Protein AF-A0AAW3JU69-F1 (afdb_monomer)

Foldseek 3Di:
DDDDDDDPPDDPPPQPPPPPPDDDDDDDDDDDDDDDDDDDDDDDDDDDDDPPPPDPDPVVLLCPQPQHDDPPFQWKWKWKQWPVGIDIDTDDSVCVVVQSVVSSVWDWDWDDDDVCGDLSNDHGWMKIWIWTDDPDTFIWIWTDRPPQWIWIDGPNTIITTPDSDDDDPSVPDD

Sequence (174 aa):
MKIRKSLTKGRVFVLVFFSFFLFQGCGNFGKGNVDSSNNLIQETSKEVLVSSSHVPNSSTKKENSLLYFSNDVSVVKVLHSNGSGQKSWNMDKKDIPQFREWVLSLQFKHQNFEKGESPGDSNGGDAYNFRISNDAQLNFTYIDIGNNNHYIEFEGKWYLITTHERIPDFLYND

Mean predicted aligned error: 15.64 Å

pLDDT: mean 71.68, std 25.64, range [29.94, 96.94]

Solvent-accessible surface area (backbone atoms only — not comparable to full-atom values): 11787 Å² total; per-residue (Å²): 142,82,92,76,82,84,80,81,77,82,74,82,79,81,74,77,75,78,77,75,83,80,82,86,77,90,78,85,83,83,81,86,81,89,82,89,82,90,83,90,80,90,81,91,81,92,79,90,78,78,89,75,77,80,71,82,59,74,66,65,61,44,71,69,36,95,77,56,77,73,92,82,58,76,48,40,37,38,39,37,38,42,86,90,47,75,54,73,50,71,58,58,73,86,49,50,64,59,52,48,54,53,58,59,64,59,38,77,44,80,52,88,63,61,93,77,64,38,82,8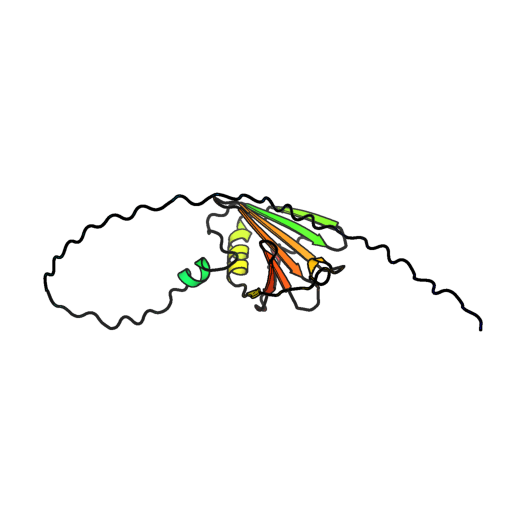3,61,50,91,64,39,45,35,39,37,39,41,35,51,63,101,60,79,48,62,39,31,43,35,38,64,85,75,92,54,36,34,39,42,46,93,93,41,40,23,41,48,75,50,90,71,74,79,62,69,85,73,66,74,129

Organism: NCBI:txid1703332

Nearest PDB structures (foldseek):
  6vjs-assembly2_H  TM=3.401E-01  e=5.697E+00  Escherichia coli

Secondary structure (DSSP, 8-state):
---------------------------PPPPP----------------------PPPHHHHHHT-TT---TT--EEEEEEEETTEEEEEEPPTTTHHHHHHHHHH--EEEE---TT-SGGGSSSSEEEEEEEESSSEEEEEEEE-SSS-EEEEETTEEEEE---PPPPGGG---

Radius of gyration: 24.56 Å; Cα contacts (8 Å, |Δi|>4): 187; chains: 1; bounding box: 96×52×51 Å

Structure (mmCIF, N/CA/C/O backbone):
data_AF-A0AAW3JU69-F1
#
_entry.id   AF-A0AAW3JU69-F1
#
loop_
_atom_site.group_PDB
_atom_site.id
_atom_site.type_symbol
_atom_site.label_atom_id
_atom_site.label_alt_id
_atom_site.label_comp_id
_atom_site.label_asym_id
_atom_site.label_entity_id
_atom_site.label_seq_id
_atom_site.pdbx_PDB_ins_code
_atom_site.Cartn_x
_atom_site.Cartn_y
_atom_site.Cartn_z
_atom_site.occupancy
_atom_site.B_iso_or_equiv
_atom_site.auth_seq_id
_atom_site.auth_comp_id
_atom_site.auth_asym_id
_atom_site.auth_atom_id
_atom_site.pdbx_PDB_model_num
ATOM 1 N N . MET A 1 1 ? 45.813 -1.271 -36.143 1.00 38.59 1 MET A N 1
ATOM 2 C CA . MET A 1 1 ? 45.163 -2.154 -35.149 1.00 38.59 1 MET A CA 1
ATOM 3 C C . MET A 1 1 ? 45.696 -1.809 -33.763 1.00 38.59 1 MET A C 1
ATOM 5 O O . MET A 1 1 ? 46.876 -2.002 -33.507 1.00 38.59 1 MET A O 1
ATOM 9 N N . LYS A 1 2 ? 44.878 -1.179 -32.913 1.00 32.91 2 LYS A N 1
ATOM 10 C CA . LYS A 1 2 ? 45.259 -0.760 -31.554 1.00 32.91 2 LYS A CA 1
ATOM 11 C C . LYS A 1 2 ? 44.008 -0.859 -30.682 1.00 32.91 2 LYS A C 1
ATOM 13 O O . LYS A 1 2 ? 43.159 0.022 -30.711 1.00 32.91 2 LYS A O 1
ATOM 18 N N . ILE A 1 3 ? 43.854 -1.988 -29.995 1.00 42.53 3 ILE A N 1
ATOM 19 C CA . ILE A 1 3 ? 42.716 -2.259 -29.113 1.00 42.53 3 ILE A CA 1
ATOM 20 C C . ILE A 1 3 ? 42.965 -1.488 -27.815 1.00 42.53 3 ILE A C 1
ATOM 22 O O . ILE A 1 3 ? 43.940 -1.759 -27.112 1.00 42.53 3 ILE A O 1
ATOM 26 N N . ARG A 1 4 ? 42.118 -0.503 -27.505 1.00 40.62 4 ARG A N 1
ATOM 27 C CA . ARG A 1 4 ? 42.087 0.143 -26.187 1.00 40.62 4 ARG A CA 1
ATOM 28 C C . ARG A 1 4 ? 40.849 -0.337 -25.442 1.00 40.62 4 ARG A C 1
ATOM 30 O O . ARG A 1 4 ? 39.742 -0.306 -25.966 1.00 40.62 4 ARG A O 1
ATOM 37 N N . LYS A 1 5 ? 41.111 -0.860 -24.247 1.00 40.53 5 LYS A N 1
ATOM 38 C CA . LYS A 1 5 ? 40.185 -1.550 -23.354 1.00 40.53 5 LYS A CA 1
ATOM 39 C C . LYS A 1 5 ? 39.062 -0.608 -22.906 1.00 40.53 5 LYS A C 1
ATOM 41 O O . LYS A 1 5 ? 39.331 0.517 -22.495 1.00 40.53 5 LYS A O 1
ATOM 46 N N . SER A 1 6 ? 37.830 -1.106 -22.991 1.00 37.12 6 SER A N 1
ATOM 47 C CA . SER A 1 6 ? 36.635 -0.520 -22.383 1.00 37.12 6 SER A CA 1
ATOM 48 C C . SER A 1 6 ? 36.814 -0.460 -20.865 1.00 37.12 6 SER A C 1
ATOM 50 O O . SER A 1 6 ? 37.116 -1.475 -20.238 1.00 37.12 6 SER A O 1
ATOM 52 N N . LEU A 1 7 ? 36.669 0.733 -20.289 1.00 37.03 7 LEU A N 1
ATOM 53 C CA . LEU A 1 7 ? 36.625 0.948 -18.848 1.00 37.03 7 LEU A CA 1
ATOM 54 C C . LEU A 1 7 ? 35.149 1.012 -18.440 1.00 37.03 7 LEU A C 1
ATOM 56 O O . LEU A 1 7 ? 34.539 2.081 -18.414 1.00 37.03 7 LEU A O 1
ATOM 60 N N . THR A 1 8 ? 34.557 -0.145 -18.161 1.00 40.19 8 THR A N 1
ATOM 61 C CA . THR A 1 8 ? 33.235 -0.251 -17.543 1.00 40.19 8 THR A CA 1
ATOM 62 C C . THR A 1 8 ? 33.336 0.318 -16.129 1.00 40.19 8 THR A C 1
ATOM 64 O O . THR A 1 8 ? 33.908 -0.300 -15.233 1.00 40.19 8 THR A O 1
ATOM 67 N N . LYS A 1 9 ? 32.827 1.539 -15.926 1.00 41.59 9 LYS A N 1
ATOM 68 C CA . LYS A 1 9 ? 32.652 2.112 -14.588 1.00 41.59 9 LYS A CA 1
ATOM 69 C C . LYS A 1 9 ? 31.672 1.227 -13.822 1.00 41.59 9 LYS A C 1
ATOM 71 O O . LYS A 1 9 ? 30.494 1.167 -14.167 1.00 41.59 9 LYS A O 1
ATOM 76 N N . GLY A 1 10 ? 32.178 0.545 -12.798 1.00 39.50 10 GLY A N 1
ATOM 77 C CA . GLY A 1 10 ? 31.368 -0.177 -11.830 1.00 39.50 10 GLY A CA 1
ATOM 78 C C . GLY A 1 10 ? 30.399 0.784 -11.150 1.00 39.50 10 GLY A C 1
ATOM 79 O O . GLY A 1 10 ? 30.809 1.643 -10.372 1.00 39.50 10 GLY A O 1
ATOM 80 N N . ARG A 1 11 ? 29.110 0.650 -11.466 1.00 41.19 11 ARG A N 1
ATOM 81 C CA . ARG A 1 11 ? 28.034 1.149 -10.615 1.00 41.19 11 ARG A CA 1
ATOM 82 C C . ARG A 1 11 ? 27.894 0.154 -9.472 1.00 41.19 11 ARG A C 1
ATOM 84 O O . ARG A 1 11 ? 27.543 -1.000 -9.696 1.00 41.19 11 ARG A O 1
ATOM 91 N N . VAL A 1 12 ? 28.217 0.599 -8.265 1.00 33.12 12 VAL A N 1
ATOM 92 C CA . VAL A 1 12 ? 27.861 -0.107 -7.035 1.00 33.12 12 VAL A CA 1
ATOM 93 C C . VAL A 1 12 ? 26.333 -0.129 -6.980 1.00 33.12 12 VAL A C 1
ATOM 95 O O . VAL A 1 12 ? 25.703 0.904 -6.768 1.00 33.12 12 VAL A O 1
ATOM 98 N N . PHE A 1 13 ? 25.739 -1.287 -7.264 1.00 35.00 13 PHE A N 1
ATOM 99 C CA . PHE A 1 13 ? 24.325 -1.544 -7.021 1.00 35.00 13 PHE A CA 1
ATOM 100 C C . PHE A 1 13 ? 24.148 -1.692 -5.512 1.00 35.00 13 PHE A C 1
ATOM 102 O O . PHE A 1 13 ? 24.466 -2.734 -4.941 1.00 35.00 13 PHE A O 1
ATOM 109 N N . VAL A 1 14 ? 23.671 -0.640 -4.853 1.00 32.03 14 VAL A N 1
ATOM 110 C CA . VAL A 1 14 ? 23.079 -0.7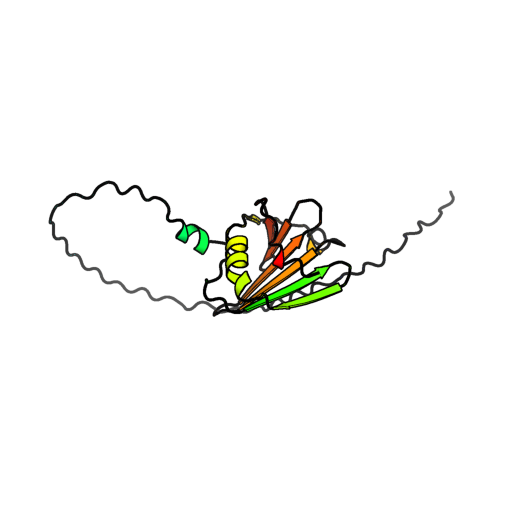86 -3.524 1.00 32.03 14 VAL A CA 1
ATOM 111 C C . VAL A 1 14 ? 21.685 -1.355 -3.758 1.00 32.03 14 VAL A C 1
ATOM 113 O O . VAL A 1 14 ? 20.726 -0.617 -3.938 1.00 32.03 14 VAL A O 1
ATOM 116 N N . LEU A 1 15 ? 21.598 -2.682 -3.854 1.00 34.38 15 LEU A N 1
ATOM 117 C CA . LEU A 1 15 ? 20.327 -3.390 -3.788 1.00 34.38 15 LEU A CA 1
ATOM 118 C C . LEU A 1 15 ? 19.805 -3.206 -2.363 1.00 34.38 15 LEU A C 1
ATOM 120 O O . LEU A 1 15 ? 20.272 -3.869 -1.435 1.00 34.38 15 LEU A O 1
ATOM 124 N N . VAL A 1 16 ? 18.866 -2.283 -2.171 1.00 39.28 16 VAL A N 1
ATOM 125 C CA . VAL A 1 16 ? 18.030 -2.301 -0.972 1.00 39.28 16 VAL A CA 1
ATOM 126 C C . VAL A 1 16 ? 17.109 -3.499 -1.151 1.00 39.28 16 VAL A C 1
ATOM 128 O O . VAL A 1 16 ? 16.056 -3.411 -1.770 1.00 39.28 16 VAL A O 1
ATOM 131 N N . PHE A 1 17 ? 17.564 -4.665 -0.690 1.00 34.22 17 PHE A N 1
ATOM 132 C CA . PHE A 1 17 ? 16.738 -5.860 -0.644 1.00 34.22 17 PHE A CA 1
ATOM 133 C C . PHE A 1 17 ? 15.550 -5.567 0.275 1.00 34.22 17 PHE A C 1
ATOM 135 O O . PHE A 1 17 ? 15.662 -5.637 1.500 1.00 34.22 17 PHE A O 1
ATOM 142 N N . PHE A 1 18 ? 14.400 -5.244 -0.314 1.00 40.94 18 PHE A N 1
ATOM 143 C CA . PHE A 1 18 ? 13.115 -5.430 0.340 1.00 40.94 18 PHE A CA 1
ATOM 144 C C . PHE A 1 18 ? 12.924 -6.938 0.485 1.00 40.94 18 PHE A C 1
ATOM 146 O O . PHE A 1 18 ? 12.369 -7.607 -0.381 1.00 40.94 18 PHE A O 1
ATOM 153 N N . SER A 1 19 ? 13.499 -7.507 1.543 1.00 36.53 19 SER A N 1
ATOM 154 C CA . SER A 1 19 ? 13.353 -8.921 1.864 1.00 36.53 19 SER A CA 1
ATOM 155 C C . SER A 1 19 ? 11.887 -9.198 2.199 1.00 36.53 19 SER A C 1
ATOM 157 O O . SER A 1 19 ? 11.455 -9.065 3.343 1.00 36.53 19 SER A O 1
ATOM 159 N N . PHE A 1 20 ? 11.118 -9.571 1.179 1.00 42.25 20 PHE A N 1
ATOM 160 C CA . PHE A 1 20 ? 9.798 -10.167 1.303 1.00 42.25 20 PHE A CA 1
ATOM 161 C C . PHE A 1 20 ? 9.950 -11.549 1.942 1.00 42.25 20 PHE A C 1
ATOM 163 O O . PHE A 1 20 ? 10.383 -12.508 1.305 1.00 42.25 20 PHE A O 1
ATOM 170 N N . PHE A 1 21 ? 9.611 -11.665 3.224 1.00 38.34 21 PHE A N 1
ATOM 171 C CA . PHE A 1 21 ? 9.426 -12.970 3.851 1.00 38.34 21 PHE A CA 1
ATOM 172 C C . PHE A 1 21 ? 8.135 -13.599 3.307 1.00 38.34 21 PHE A C 1
ATOM 174 O O . PHE A 1 21 ? 7.046 -13.317 3.799 1.00 38.34 21 PHE A O 1
ATOM 181 N N . LEU A 1 22 ? 8.254 -14.454 2.289 1.00 41.50 22 LEU A N 1
ATOM 182 C CA . LEU A 1 22 ? 7.183 -15.351 1.853 1.00 41.50 22 LEU A CA 1
ATOM 183 C C . LEU A 1 22 ? 7.154 -16.576 2.782 1.00 41.50 22 LEU A C 1
ATOM 185 O O . LEU A 1 22 ? 7.977 -17.480 2.650 1.00 41.50 22 LEU A O 1
ATOM 189 N N . PHE A 1 23 ? 6.206 -16.622 3.722 1.00 39.94 23 PHE A N 1
ATOM 190 C CA . PHE A 1 23 ? 5.842 -17.866 4.406 1.00 39.94 23 PHE A CA 1
ATOM 191 C C . PHE A 1 23 ? 4.897 -18.662 3.496 1.00 39.94 23 PHE A C 1
ATOM 193 O O . PHE A 1 23 ? 3.754 -18.268 3.281 1.00 39.94 23 PHE A O 1
ATOM 200 N N . GLN A 1 24 ? 5.368 -19.787 2.952 1.00 39.75 24 GLN A N 1
ATOM 201 C CA . GLN A 1 24 ? 4.505 -20.761 2.284 1.00 39.75 24 GLN A CA 1
ATOM 202 C C . GLN A 1 24 ? 3.841 -21.667 3.323 1.00 39.75 24 GLN A C 1
ATOM 204 O O . GLN A 1 24 ? 4.497 -22.514 3.928 1.00 39.75 24 GLN A O 1
ATOM 209 N N . GLY A 1 25 ? 2.533 -21.499 3.517 1.00 31.73 25 GLY A N 1
ATOM 210 C CA . GLY A 1 25 ? 1.679 -22.447 4.228 1.00 31.73 25 GLY A CA 1
ATOM 211 C C . GLY A 1 25 ? 0.783 -23.195 3.244 1.00 31.73 25 GLY A C 1
ATOM 212 O O . GLY A 1 25 ? -0.295 -22.719 2.909 1.00 31.73 25 GLY A O 1
ATOM 213 N N . CYS A 1 26 ? 1.214 -24.368 2.778 1.00 33.81 26 CYS A N 1
ATOM 214 C CA . CYS A 1 26 ? 0.352 -25.297 2.045 1.00 33.81 26 CYS A CA 1
ATOM 215 C C . CYS A 1 26 ? -0.567 -26.036 3.033 1.00 33.81 26 CYS A C 1
ATOM 217 O O . CYS A 1 26 ? -0.120 -26.945 3.732 1.00 33.81 26 CYS A O 1
ATOM 219 N N . GLY A 1 27 ? -1.848 -25.663 3.081 1.00 32.31 27 GLY A N 1
ATOM 220 C CA . GLY A 1 27 ? -2.913 -26.416 3.750 1.00 32.31 27 GLY A CA 1
ATOM 221 C C . GLY A 1 27 ? -3.705 -27.246 2.738 1.00 32.31 27 GLY A C 1
ATOM 222 O O . GLY A 1 27 ? -4.359 -26.700 1.856 1.00 32.31 27 GLY A O 1
ATOM 223 N N . ASN A 1 28 ? -3.609 -28.570 2.850 1.00 33.88 28 ASN A N 1
ATOM 224 C CA . ASN A 1 28 ? -4.248 -29.557 1.979 1.00 33.88 28 ASN A CA 1
ATOM 225 C C . ASN A 1 28 ? -5.772 -29.620 2.227 1.00 33.88 28 ASN A C 1
ATOM 227 O O . ASN A 1 28 ? -6.210 -29.701 3.375 1.00 33.88 28 ASN A O 1
ATOM 231 N N . PHE A 1 29 ? -6.567 -29.582 1.154 1.00 33.09 29 PHE A N 1
ATOM 232 C CA . PHE A 1 29 ? -8.031 -29.493 1.177 1.00 33.09 29 PHE A CA 1
ATOM 233 C C . PHE A 1 29 ? -8.677 -30.852 1.495 1.00 33.09 29 PHE A C 1
ATOM 235 O O . PHE A 1 29 ? -8.374 -31.871 0.871 1.00 33.09 29 PHE A O 1
ATOM 242 N N . GLY A 1 30 ? -9.586 -30.849 2.471 1.00 32.56 30 GLY A N 1
ATOM 243 C CA . GLY A 1 30 ? -10.376 -32.002 2.891 1.00 32.56 30 GLY A CA 1
ATOM 244 C C . GLY A 1 30 ? -11.394 -32.434 1.835 1.00 32.56 30 GLY A C 1
ATOM 245 O O . GLY A 1 30 ? -12.095 -31.628 1.231 1.00 32.56 30 GLY A O 1
ATOM 246 N N . LYS A 1 31 ? -11.432 -33.747 1.636 1.00 34.91 31 LYS A N 1
ATOM 247 C CA . LYS A 1 31 ? -12.225 -34.531 0.689 1.00 34.91 31 LYS A CA 1
ATOM 248 C C . LYS A 1 31 ? -13.726 -34.422 0.993 1.00 34.91 31 LYS A C 1
ATOM 250 O O . LYS A 1 31 ? -14.130 -34.556 2.145 1.00 34.91 31 LYS A O 1
ATOM 255 N N . GLY A 1 32 ? -14.527 -34.184 -0.045 1.00 29.94 32 GLY A N 1
ATOM 256 C CA . GLY A 1 32 ? -15.978 -34.055 0.054 1.00 29.94 32 GLY A CA 1
ATOM 257 C C . GLY A 1 32 ? -16.702 -35.351 0.415 1.00 29.94 32 GLY A C 1
ATOM 258 O O . GLY A 1 32 ? -16.179 -36.449 0.225 1.00 29.94 32 GLY A O 1
ATOM 259 N N . ASN A 1 33 ? -17.940 -35.190 0.878 1.00 30.66 33 ASN A N 1
ATOM 260 C CA . ASN A 1 33 ? -18.965 -36.216 0.795 1.00 30.66 33 ASN A CA 1
ATOM 261 C C . ASN A 1 33 ? -20.286 -35.561 0.383 1.00 30.66 33 ASN A C 1
ATOM 263 O O . ASN A 1 33 ? -20.765 -34.619 1.012 1.00 30.66 33 ASN A O 1
ATOM 267 N N . VAL A 1 34 ? -20.798 -36.057 -0.736 1.00 40.09 34 VAL A N 1
ATOM 268 C CA . VAL A 1 34 ? -22.151 -35.876 -1.249 1.00 40.09 34 VAL A CA 1
ATOM 269 C C . VAL A 1 34 ? -23.047 -36.773 -0.413 1.00 40.09 34 VAL A C 1
ATOM 271 O O . VAL A 1 34 ? -22.695 -37.933 -0.261 1.00 40.09 34 VAL A O 1
ATOM 274 N N . ASP A 1 35 ? -24.195 -36.277 0.049 1.00 32.88 35 ASP A N 1
ATOM 275 C CA . ASP A 1 35 ? -25.385 -37.119 0.131 1.00 32.88 35 ASP A CA 1
ATOM 276 C C . ASP A 1 35 ? -26.679 -36.315 -0.038 1.00 32.88 35 ASP A C 1
ATOM 278 O O . ASP A 1 35 ? -26.949 -35.304 0.609 1.00 32.88 35 ASP A O 1
ATOM 282 N N . SER A 1 36 ? -27.435 -36.826 -1.002 1.00 35.59 36 SER A N 1
ATOM 283 C CA . SER A 1 36 ? -28.806 -36.567 -1.418 1.00 35.59 36 SER A CA 1
ATOM 284 C C . SER A 1 36 ? -29.815 -36.496 -0.272 1.00 35.59 36 SER A C 1
ATOM 286 O O . SER A 1 36 ? -29.767 -37.319 0.639 1.00 35.59 36 SER A O 1
ATOM 288 N N . SER A 1 37 ? -30.820 -35.623 -0.401 1.00 36.06 37 SER A N 1
ATOM 289 C CA . SER A 1 37 ? -32.225 -35.966 -0.122 1.00 36.06 37 SER A CA 1
ATOM 290 C C . SER A 1 37 ? -33.163 -34.911 -0.708 1.00 36.06 37 SER A C 1
ATOM 292 O O . SER A 1 37 ? -33.231 -33.772 -0.253 1.00 36.06 37 SER A O 1
ATOM 294 N N . ASN A 1 38 ? -33.895 -35.333 -1.735 1.00 36.56 38 ASN A N 1
ATOM 295 C CA . ASN A 1 38 ? -35.036 -34.638 -2.313 1.00 36.56 38 ASN A CA 1
ATOM 296 C C . ASN A 1 38 ? -36.166 -34.535 -1.282 1.00 36.56 38 ASN A C 1
ATOM 298 O O . ASN A 1 38 ? -36.501 -35.544 -0.664 1.00 36.56 38 ASN A O 1
ATOM 302 N N . ASN A 1 39 ? -36.836 -33.386 -1.186 1.00 35.91 39 ASN A N 1
ATOM 303 C CA . ASN A 1 39 ? -38.267 -33.404 -0.908 1.00 35.91 39 ASN A CA 1
ATOM 304 C C . ASN A 1 39 ? -39.001 -32.220 -1.541 1.00 35.91 39 ASN A C 1
ATOM 306 O O . ASN A 1 39 ? -38.662 -31.052 -1.375 1.00 35.91 39 ASN A O 1
ATOM 310 N N . LEU A 1 40 ? -40.006 -32.624 -2.305 1.00 31.48 40 LEU A N 1
ATOM 311 C CA . LEU A 1 40 ? -40.972 -31.879 -3.082 1.00 31.48 40 LEU A CA 1
ATOM 312 C C . LEU A 1 40 ? -42.139 -31.507 -2.166 1.00 31.48 40 LEU A C 1
ATOM 314 O O . LEU A 1 40 ? -42.832 -32.412 -1.717 1.00 31.48 40 LEU A O 1
ATOM 318 N N . ILE A 1 41 ? -42.412 -30.217 -1.964 1.00 38.31 41 ILE A N 1
ATOM 319 C CA . ILE A 1 41 ? -43.770 -29.741 -1.668 1.00 38.31 41 ILE A CA 1
ATOM 320 C C . ILE A 1 41 ? -43.987 -28.444 -2.451 1.00 38.31 41 ILE A C 1
ATOM 322 O O . ILE A 1 41 ? -43.391 -27.410 -2.161 1.00 38.31 41 ILE A O 1
ATOM 326 N N . GLN A 1 42 ? -44.822 -28.544 -3.485 1.00 35.41 42 GLN A N 1
ATOM 327 C CA . GLN A 1 42 ? -45.504 -27.412 -4.097 1.00 35.41 42 GLN A CA 1
ATOM 328 C C . GLN A 1 42 ? -46.753 -27.120 -3.267 1.00 35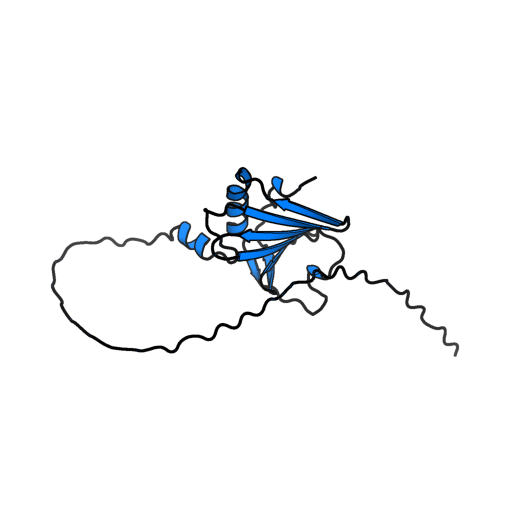.41 42 GLN A C 1
ATOM 330 O O . GLN A 1 42 ? -47.570 -28.018 -3.083 1.00 35.41 42 GLN A O 1
ATOM 335 N N . GLU A 1 43 ? -46.956 -25.869 -2.868 1.00 35.06 43 GLU A N 1
ATOM 336 C CA . GLU A 1 43 ? -48.306 -25.367 -2.642 1.00 35.06 43 GLU A CA 1
ATOM 337 C C . GLU A 1 43 ? -48.406 -23.913 -3.106 1.00 35.06 43 GLU A C 1
ATOM 339 O O . GLU A 1 43 ? -47.566 -23.061 -2.824 1.00 35.06 43 GLU A O 1
ATOM 344 N N . THR A 1 44 ? -49.418 -23.688 -3.934 1.00 35.03 44 THR A N 1
ATOM 345 C CA . THR A 1 44 ? -49.765 -22.437 -4.596 1.00 35.03 44 THR A CA 1
ATOM 346 C C . THR A 1 44 ? -50.453 -21.500 -3.610 1.00 35.03 44 THR A C 1
ATOM 348 O O . THR A 1 44 ? -51.355 -21.923 -2.897 1.00 35.03 44 THR A O 1
ATOM 351 N N . SER A 1 45 ? -50.111 -20.211 -3.640 1.00 36.59 45 SER A N 1
ATOM 352 C CA . SER A 1 45 ? -50.992 -19.096 -3.262 1.00 36.59 45 SER A CA 1
ATOM 353 C C . SER A 1 45 ? -50.427 -17.805 -3.857 1.00 36.59 45 SER A C 1
ATOM 355 O O . SER A 1 45 ? -49.253 -17.492 -3.701 1.00 36.59 45 SER A O 1
ATOM 357 N N . LYS A 1 46 ? -51.257 -17.118 -4.640 1.00 47.09 46 LYS A N 1
ATOM 358 C CA . LYS A 1 46 ? -50.920 -15.977 -5.497 1.00 47.09 46 LYS A CA 1
ATOM 359 C C . LYS A 1 46 ? -50.846 -14.691 -4.669 1.00 47.09 46 LYS A C 1
ATOM 361 O O . LYS A 1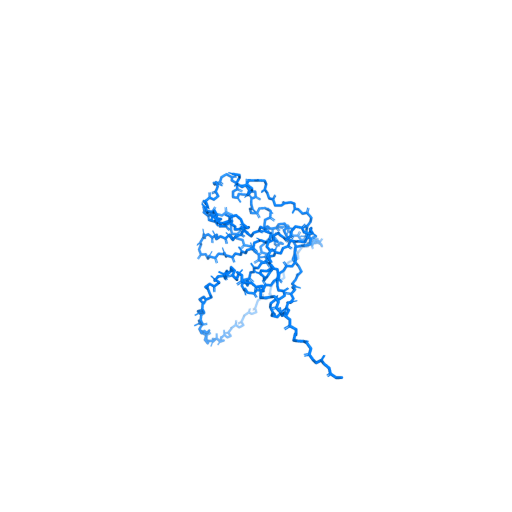 46 ? -51.794 -14.445 -3.943 1.00 47.09 46 LYS A O 1
ATOM 366 N N . GLU A 1 47 ? -49.833 -13.849 -4.882 1.00 30.33 47 GLU A N 1
ATOM 367 C CA . GLU A 1 47 ? -50.009 -12.398 -5.079 1.00 30.33 47 GLU A CA 1
ATOM 368 C C . GLU A 1 47 ? -48.692 -11.686 -5.449 1.00 30.33 47 GLU A C 1
ATOM 370 O O . GLU A 1 47 ? -47.661 -11.850 -4.809 1.00 30.33 47 GLU A O 1
ATOM 375 N N . VAL A 1 48 ? -48.772 -10.932 -6.550 1.00 40.88 48 VAL A N 1
ATOM 376 C CA . VAL A 1 48 ? -48.046 -9.704 -6.919 1.00 40.88 48 VAL A CA 1
ATOM 377 C C . VAL A 1 48 ? -46.693 -9.445 -6.234 1.00 40.88 48 VAL A C 1
ATOM 379 O O . VAL A 1 48 ? -46.637 -8.967 -5.106 1.00 40.88 48 VAL A O 1
ATOM 382 N N . LEU A 1 49 ? -45.595 -9.558 -6.991 1.00 31.28 49 LEU A N 1
ATOM 383 C CA . LEU A 1 49 ? -44.383 -8.804 -6.670 1.00 31.28 49 LEU A CA 1
ATOM 384 C C . LEU A 1 49 ? -43.708 -8.256 -7.928 1.00 31.28 49 LEU A C 1
ATOM 386 O O . LEU A 1 49 ? -43.079 -8.963 -8.712 1.00 31.28 49 LEU A O 1
ATOM 390 N N . VAL A 1 50 ? -43.947 -6.956 -8.098 1.00 32.41 50 VAL A N 1
ATOM 391 C CA . VAL A 1 50 ? -43.087 -5.925 -8.681 1.00 32.41 50 VAL A CA 1
ATOM 392 C C . VAL A 1 50 ? -41.703 -6.424 -9.094 1.00 32.41 50 VAL A C 1
ATOM 394 O O . VAL A 1 50 ? -40.925 -6.907 -8.276 1.00 32.41 50 VAL A O 1
ATOM 397 N N . SER A 1 51 ? -41.389 -6.187 -10.369 1.00 37.94 51 SER A N 1
ATOM 398 C CA . SER A 1 51 ? -40.034 -6.112 -10.911 1.00 37.94 51 SER A CA 1
ATOM 399 C C . SER A 1 51 ? -39.155 -5.239 -10.008 1.00 37.94 51 SER A C 1
ATOM 401 O O . SER A 1 51 ? -39.094 -4.022 -10.177 1.00 37.94 51 SER A O 1
ATOM 403 N N . SER A 1 52 ? -38.483 -5.852 -9.033 1.00 37.03 52 SER A N 1
ATOM 404 C CA . SER A 1 52 ? -37.450 -5.193 -8.246 1.00 37.03 52 SER A CA 1
ATOM 405 C C . SER A 1 52 ? -36.182 -5.185 -9.084 1.00 37.03 52 SER A C 1
ATOM 407 O O . SER A 1 52 ? -35.414 -6.146 -9.130 1.00 37.03 52 SER A O 1
ATOM 409 N N . SER A 1 53 ? -36.011 -4.086 -9.811 1.00 34.56 53 SER A N 1
ATOM 410 C CA . SER A 1 53 ? -34.732 -3.640 -10.338 1.00 34.56 53 SER A CA 1
ATOM 411 C C . SER A 1 53 ? -33.699 -3.676 -9.209 1.00 34.56 53 SER A C 1
ATOM 413 O O . SER A 1 53 ? -33.680 -2.788 -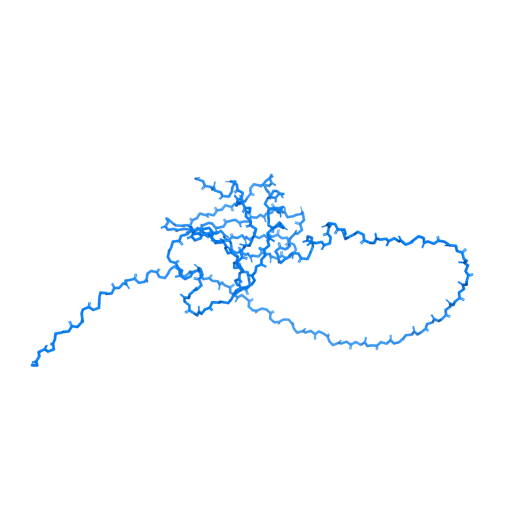8.356 1.00 34.56 53 SER A O 1
ATOM 415 N N . HIS A 1 54 ? -32.866 -4.720 -9.190 1.00 38.84 54 HIS A N 1
ATOM 416 C CA . HIS A 1 54 ? -31.704 -4.809 -8.315 1.00 38.84 54 HIS A CA 1
ATOM 417 C C . HIS A 1 54 ? -30.740 -3.679 -8.683 1.00 38.84 54 HIS A C 1
ATOM 419 O O . HIS A 1 54 ? -29.945 -3.776 -9.617 1.00 38.84 54 HIS A O 1
ATOM 425 N N . VAL A 1 55 ? -30.840 -2.580 -7.943 1.00 43.06 55 VAL A N 1
ATOM 426 C CA . VAL A 1 55 ? -29.764 -1.603 -7.813 1.00 43.06 55 VAL A CA 1
ATOM 427 C C . VAL A 1 55 ? -28.600 -2.344 -7.141 1.00 43.06 55 VAL A C 1
ATOM 429 O O . VAL A 1 55 ? -28.815 -2.923 -6.073 1.00 43.06 55 VAL A O 1
ATOM 432 N N . PRO A 1 56 ? -27.385 -2.381 -7.719 1.00 42.00 56 PRO A N 1
ATOM 433 C CA . PRO A 1 56 ? -26.260 -3.011 -7.050 1.00 42.00 56 PRO A CA 1
ATOM 434 C C . PRO A 1 56 ? -25.963 -2.231 -5.770 1.00 42.00 56 PRO A C 1
ATOM 436 O O . PRO A 1 56 ? -25.669 -1.034 -5.804 1.00 42.00 56 PRO A O 1
ATOM 439 N N . ASN A 1 57 ? -26.083 -2.917 -4.638 1.00 40.75 57 ASN A N 1
ATOM 440 C CA . ASN A 1 57 ? -25.832 -2.364 -3.320 1.00 40.75 57 ASN A CA 1
ATOM 441 C C . ASN A 1 57 ? -24.347 -1.965 -3.208 1.00 40.75 57 ASN A C 1
ATOM 443 O O . ASN A 1 57 ? -23.450 -2.761 -3.485 1.00 40.75 57 ASN A O 1
ATOM 447 N N . SER A 1 58 ? -24.083 -0.718 -2.815 1.00 53.59 58 SER A N 1
ATOM 448 C CA . SER A 1 58 ? -22.738 -0.132 -2.671 1.00 53.59 58 SER A CA 1
ATOM 449 C C . SER A 1 58 ? -21.814 -0.950 -1.747 1.00 53.59 58 SER A C 1
ATOM 451 O O . SER A 1 58 ? -20.599 -0.997 -1.954 1.00 53.59 58 SER A O 1
ATOM 453 N N . SER A 1 59 ? -22.386 -1.661 -0.769 1.00 56.78 59 SER A N 1
ATOM 454 C CA . SER A 1 59 ? -21.651 -2.510 0.177 1.00 56.78 59 SER A CA 1
ATOM 455 C C . SER A 1 59 ? -20.963 -3.706 -0.488 1.00 56.78 59 SER A C 1
ATOM 457 O O . SER A 1 59 ? -19.798 -3.974 -0.202 1.00 56.78 59 SER A O 1
ATOM 459 N N . THR A 1 60 ? -21.624 -4.363 -1.445 1.00 59.47 60 THR A N 1
ATOM 460 C CA . THR A 1 60 ? -21.111 -5.574 -2.109 1.00 59.47 60 THR A CA 1
ATOM 461 C C . THR A 1 60 ? -19.868 -5.283 -2.954 1.00 59.47 60 THR A C 1
ATOM 463 O O . THR A 1 60 ? -19.012 -6.143 -3.140 1.00 59.47 60 THR A O 1
ATOM 466 N N . LYS A 1 61 ? -19.723 -4.050 -3.457 1.00 61.31 61 LYS A N 1
ATOM 467 C CA . LYS A 1 61 ? -18.540 -3.641 -4.229 1.00 61.31 61 LYS A CA 1
ATOM 468 C C . LYS A 1 61 ? -17.293 -3.512 -3.348 1.00 61.31 61 LYS A C 1
ATOM 470 O O . LYS A 1 61 ? -16.203 -3.843 -3.803 1.00 61.31 61 LYS A O 1
ATOM 475 N N . LYS A 1 62 ? -17.448 -3.046 -2.104 1.00 68.50 62 LYS A N 1
ATOM 476 C CA . LYS A 1 62 ? -16.328 -2.854 -1.168 1.00 68.50 62 LYS A CA 1
ATOM 477 C C . LYS A 1 62 ? -15.794 -4.180 -0.632 1.00 68.50 62 LYS A C 1
ATOM 479 O O . LYS A 1 62 ? -14.584 -4.330 -0.525 1.00 68.50 62 LYS A O 1
ATOM 484 N N . GLU A 1 63 ? -16.679 -5.132 -0.345 1.00 73.50 63 GLU A N 1
ATOM 485 C CA . GLU A 1 63 ? -16.317 -6.468 0.163 1.00 73.50 63 GLU A CA 1
ATOM 486 C C . GLU A 1 63 ? -15.534 -7.312 -0.852 1.00 73.50 63 GLU A C 1
ATOM 488 O O . GLU A 1 63 ? -14.747 -8.166 -0.464 1.00 73.50 63 GLU A O 1
ATOM 493 N N . ASN A 1 64 ? -15.670 -7.011 -2.146 1.00 79.88 64 ASN A N 1
ATOM 494 C CA . ASN A 1 64 ? -14.921 -7.663 -3.222 1.00 79.88 64 ASN A CA 1
ATOM 495 C C . ASN A 1 64 ? -13.603 -6.947 -3.581 1.00 79.88 64 ASN A C 1
ATOM 497 O O . ASN A 1 64 ? -12.982 -7.281 -4.592 1.00 79.88 64 ASN A O 1
ATOM 501 N N . SER A 1 65 ? -13.188 -5.932 -2.813 1.00 86.00 65 SER A N 1
ATOM 502 C CA . SER A 1 65 ? -11.916 -5.249 -3.060 1.00 86.00 65 SER A CA 1
ATOM 503 C C . SER A 1 65 ? -10.735 -6.184 -2.796 1.00 86.00 65 SER A C 1
ATOM 505 O O . SER A 1 65 ? -10.720 -6.911 -1.806 1.00 86.00 65 SER A O 1
ATOM 507 N N . LEU A 1 66 ? -9.712 -6.113 -3.655 1.00 90.88 66 LEU A N 1
ATOM 508 C CA . LEU A 1 66 ? -8.459 -6.870 -3.524 1.00 90.88 66 LEU A CA 1
ATOM 509 C C . LEU A 1 66 ? -7.829 -6.709 -2.132 1.00 90.88 66 LEU A C 1
ATOM 511 O O . LEU A 1 66 ? -7.304 -7.661 -1.569 1.00 90.88 66 LEU A O 1
ATOM 515 N N . LEU A 1 67 ? -7.885 -5.490 -1.598 1.00 93.50 67 LEU A N 1
ATOM 516 C CA . LEU A 1 67 ? -7.299 -5.115 -0.315 1.00 93.50 67 LEU A CA 1
ATOM 517 C C . LEU A 1 67 ? -8.384 -4.918 0.745 1.00 93.50 67 LEU A C 1
ATOM 519 O O . LEU A 1 67 ? -8.286 -4.021 1.582 1.00 93.50 67 LEU A O 1
ATOM 523 N N . TYR A 1 68 ? -9.462 -5.700 0.680 1.00 91.44 68 TYR A N 1
ATOM 524 C CA . TYR A 1 68 ? -10.524 -5.610 1.668 1.00 91.44 68 TYR A CA 1
ATOM 525 C C . TYR A 1 68 ? -10.008 -5.944 3.069 1.00 91.44 68 TYR A C 1
ATOM 527 O O . TYR A 1 68 ? -9.352 -6.959 3.295 1.00 91.44 68 TYR A O 1
ATOM 535 N N . PHE A 1 69 ? -10.384 -5.105 4.030 1.00 90.81 69 PHE A N 1
ATOM 536 C CA . PHE A 1 69 ? -10.291 -5.416 5.446 1.00 90.81 69 PHE A CA 1
ATOM 537 C C . PHE A 1 69 ? -11.517 -4.885 6.192 1.00 90.81 69 PHE A C 1
ATOM 539 O O . PHE A 1 69 ? -12.191 -3.931 5.770 1.00 90.81 69 PHE A O 1
ATOM 546 N N . SER A 1 70 ? -11.824 -5.545 7.304 1.00 88.56 70 SER A N 1
ATOM 547 C CA . SER A 1 70 ? -12.994 -5.252 8.127 1.00 88.56 70 SER A CA 1
ATOM 548 C C . SER A 1 70 ? -12.901 -3.867 8.789 1.00 88.56 70 SER A C 1
ATOM 550 O O . SER A 1 70 ? -11.836 -3.255 8.878 1.00 88.56 70 SER A O 1
ATOM 552 N N . ASN A 1 71 ? -14.040 -3.320 9.203 1.00 88.62 71 ASN A N 1
ATOM 553 C CA . ASN A 1 71 ? -14.139 -2.011 9.855 1.00 88.62 71 ASN A CA 1
ATOM 554 C C . ASN A 1 71 ? -13.761 -2.031 11.349 1.00 88.62 71 ASN A C 1
ATOM 556 O O . ASN A 1 71 ? -13.686 -0.970 11.960 1.00 88.62 71 ASN A O 1
ATOM 560 N N . ASP A 1 72 ? -13.525 -3.206 11.928 1.00 87.25 72 ASP A N 1
ATOM 561 C CA . ASP A 1 72 ? -13.129 -3.421 13.326 1.00 87.25 72 ASP A CA 1
ATOM 562 C C . ASP A 1 72 ? -11.602 -3.437 13.545 1.00 87.25 72 ASP A C 1
ATOM 564 O O . ASP A 1 72 ? -11.123 -3.686 14.654 1.00 87.25 72 ASP A O 1
ATOM 568 N N . VAL A 1 73 ? -10.820 -3.130 12.504 1.00 88.31 73 VAL A N 1
ATOM 569 C CA . VAL A 1 73 ? -9.362 -3.009 12.594 1.00 88.31 73 VAL A CA 1
ATOM 570 C C . VAL A 1 73 ? -8.971 -1.970 13.642 1.00 88.31 73 VAL A C 1
ATOM 572 O O . VAL A 1 73 ? -9.332 -0.797 13.566 1.00 88.31 73 VAL A O 1
ATOM 575 N N . SER A 1 74 ? -8.160 -2.406 14.604 1.00 86.06 74 SER A N 1
ATOM 576 C CA . SER A 1 74 ? -7.698 -1.565 15.712 1.00 86.06 74 SER A CA 1
ATOM 577 C C . SER A 1 74 ? -6.235 -1.137 15.596 1.00 86.06 74 SER A C 1
ATOM 579 O O . SER A 1 74 ? -5.820 -0.211 16.300 1.00 86.06 74 SER A O 1
ATOM 581 N N . VAL A 1 75 ? -5.456 -1.797 14.729 1.00 91.88 75 VAL A N 1
ATOM 582 C CA . VAL A 1 75 ? -4.021 -1.554 14.547 1.00 91.88 75 VAL A CA 1
ATOM 583 C C . VAL A 1 75 ? -3.645 -1.659 13.070 1.00 91.88 75 VAL A C 1
ATOM 585 O O . VAL A 1 75 ? -3.808 -2.707 12.444 1.00 91.88 75 VAL A O 1
ATOM 588 N N . VAL A 1 76 ? -3.061 -0.580 12.549 1.00 95.69 76 VAL A N 1
ATOM 589 C CA . VAL A 1 76 ? -2.365 -0.549 11.258 1.00 95.69 76 VAL A CA 1
ATOM 590 C C . VAL A 1 76 ? -0.929 -0.115 11.523 1.00 95.69 76 VAL A C 1
ATOM 592 O O . VAL A 1 76 ? -0.689 1.000 11.989 1.00 95.69 76 VAL A O 1
ATOM 595 N N . LYS A 1 77 ? 0.033 -1.002 11.259 1.00 95.94 77 LYS A N 1
ATOM 596 C CA . LYS A 1 77 ? 1.461 -0.666 11.303 1.00 95.94 77 LYS A CA 1
ATOM 597 C C . LYS A 1 77 ? 1.890 -0.180 9.932 1.00 95.94 77 LYS A C 1
ATOM 599 O O . LYS A 1 77 ? 1.612 -0.846 8.935 1.00 95.94 77 LYS A O 1
ATOM 604 N N . VAL A 1 78 ? 2.594 0.940 9.905 1.00 96.50 78 VAL A N 1
ATOM 605 C CA . VAL A 1 78 ? 3.159 1.520 8.691 1.00 96.50 78 VAL A CA 1
ATOM 606 C C . VAL A 1 78 ? 4.673 1.446 8.790 1.00 96.50 78 VAL A C 1
ATOM 608 O O . VAL A 1 78 ? 5.251 1.838 9.805 1.00 96.50 78 VAL A O 1
ATOM 611 N N . LEU A 1 79 ? 5.309 0.930 7.746 1.00 95.81 79 LEU A N 1
ATOM 612 C CA . LEU A 1 79 ? 6.741 1.055 7.511 1.00 95.81 79 LEU A CA 1
ATOM 613 C C . LEU A 1 79 ? 6.922 1.860 6.227 1.00 95.81 79 LEU A C 1
ATOM 615 O O . LEU A 1 79 ? 6.641 1.366 5.138 1.00 95.81 79 LEU A O 1
ATOM 619 N N . HIS A 1 80 ? 7.375 3.097 6.372 1.00 94.69 80 HIS A N 1
ATOM 620 C CA . HIS A 1 80 ? 7.760 3.954 5.262 1.00 94.69 80 HIS A CA 1
ATOM 621 C C . HIS A 1 80 ? 9.250 3.811 4.997 1.00 94.69 80 HIS A C 1
ATOM 623 O O . HIS A 1 80 ? 10.053 3.707 5.926 1.00 94.69 80 HIS A O 1
ATOM 629 N N . SER A 1 81 ? 9.607 3.790 3.724 1.00 92.00 81 SER A N 1
ATOM 630 C CA . SER A 1 81 ? 10.974 3.646 3.259 1.00 92.00 81 SER A CA 1
ATOM 631 C C . SER A 1 81 ? 11.189 4.470 2.003 1.00 92.00 81 SER A C 1
ATOM 633 O O . SER A 1 81 ? 10.363 4.440 1.092 1.00 92.00 81 SER A O 1
ATOM 635 N N . ASN A 1 82 ? 12.303 5.187 1.960 1.00 90.81 82 ASN A N 1
ATOM 636 C CA . ASN A 1 82 ? 12.735 5.967 0.809 1.00 90.81 82 ASN A CA 1
ATOM 637 C C . ASN A 1 82 ? 14.267 6.108 0.822 1.00 90.81 82 ASN A C 1
ATOM 639 O O . ASN A 1 82 ? 14.969 5.433 1.580 1.00 90.81 82 ASN A O 1
ATOM 643 N N . GLY A 1 83 ? 14.805 6.996 -0.017 1.00 86.56 83 GLY A N 1
ATOM 644 C CA . GLY A 1 83 ? 16.250 7.216 -0.123 1.00 86.56 83 GLY A CA 1
ATOM 645 C C . GLY A 1 83 ? 16.941 7.703 1.160 1.00 86.56 83 GLY A C 1
ATOM 646 O O . GLY A 1 83 ? 18.164 7.606 1.239 1.00 86.56 83 GLY A O 1
ATOM 647 N N . SER A 1 84 ? 16.205 8.215 2.156 1.00 86.50 84 SER A N 1
ATOM 648 C CA . SER A 1 84 ? 16.775 8.692 3.425 1.00 86.50 84 SER A CA 1
ATOM 649 C C . SER A 1 84 ? 16.767 7.642 4.541 1.00 86.50 84 SER A C 1
ATOM 651 O O . SER A 1 84 ? 17.468 7.818 5.538 1.00 86.50 84 SER A O 1
ATOM 653 N N . GLY A 1 85 ? 16.041 6.531 4.378 1.00 89.88 85 GLY A N 1
ATOM 654 C CA . GLY A 1 85 ? 15.996 5.442 5.351 1.00 89.88 85 GLY A CA 1
ATOM 655 C C . GLY A 1 85 ? 14.604 4.846 5.520 1.00 89.88 85 GLY A C 1
ATOM 656 O O . GLY A 1 85 ? 13.801 4.834 4.590 1.00 89.88 85 GLY A O 1
ATOM 657 N N . GLN A 1 86 ? 14.341 4.308 6.715 1.00 93.50 86 GLN A N 1
ATOM 658 C CA . GLN A 1 86 ? 13.062 3.697 7.075 1.00 93.50 86 GLN A CA 1
ATOM 659 C C . GLN A 1 86 ? 12.512 4.303 8.372 1.00 93.50 86 GLN A C 1
ATOM 661 O O . GLN A 1 86 ? 13.253 4.466 9.343 1.00 93.50 86 GLN A O 1
ATOM 666 N N . LYS A 1 87 ? 11.206 4.584 8.409 1.00 94.50 87 LYS A N 1
ATOM 667 C CA . LYS A 1 87 ? 10.461 5.062 9.586 1.00 94.50 87 LYS A CA 1
ATOM 668 C C . LYS A 1 87 ? 9.250 4.156 9.790 1.00 94.50 87 LYS A C 1
ATOM 670 O O . LYS A 1 87 ? 8.537 3.848 8.840 1.00 94.50 87 LYS A O 1
ATOM 675 N N . SER A 1 88 ? 9.007 3.723 11.026 1.00 95.31 88 SER A N 1
ATOM 676 C CA . SER A 1 88 ? 7.857 2.875 11.358 1.00 95.31 88 SER A CA 1
ATOM 677 C C . SER A 1 88 ? 7.003 3.484 12.457 1.00 95.31 88 SER A C 1
ATOM 679 O O . SER A 1 88 ? 7.545 3.944 13.462 1.00 95.31 88 SER A O 1
ATOM 681 N N . TRP A 1 89 ? 5.683 3.429 12.309 1.00 95.12 89 TRP A N 1
ATOM 682 C CA . TRP A 1 89 ? 4.733 3.899 13.317 1.00 95.12 89 TRP A CA 1
ATOM 683 C C . TRP A 1 89 ? 3.451 3.066 13.308 1.00 95.12 89 TRP A C 1
ATOM 685 O O . TRP A 1 89 ? 3.164 2.325 12.366 1.00 95.12 89 TRP A O 1
ATOM 695 N N . ASN A 1 90 ? 2.674 3.187 14.383 1.00 94.62 90 ASN A N 1
ATOM 696 C CA . ASN A 1 90 ? 1.279 2.761 14.377 1.00 94.62 90 ASN A CA 1
ATOM 697 C C . ASN A 1 90 ? 0.434 3.940 13.898 1.00 94.62 90 ASN A C 1
ATOM 699 O O . ASN A 1 90 ? 0.614 5.050 14.394 1.00 94.62 90 ASN A O 1
ATOM 703 N N . MET A 1 91 ? -0.480 3.696 12.966 1.00 95.00 91 MET A N 1
ATOM 704 C CA . MET A 1 91 ? -1.470 4.688 12.561 1.00 95.00 91 MET A CA 1
ATOM 705 C C . MET A 1 91 ? -2.365 5.056 13.746 1.00 95.00 91 MET A C 1
ATOM 707 O O . MET A 1 91 ? -2.799 4.171 14.495 1.00 95.00 91 MET A O 1
ATOM 711 N N . ASP A 1 92 ? -2.667 6.345 13.904 1.00 94.69 92 ASP A N 1
ATOM 712 C CA . ASP A 1 92 ? -3.604 6.786 14.929 1.00 94.69 92 ASP A CA 1
ATOM 713 C C . ASP A 1 92 ? -4.982 6.167 14.677 1.00 94.69 92 ASP A C 1
ATOM 715 O O . ASP A 1 92 ? -5.493 6.153 13.556 1.00 94.69 92 ASP A O 1
ATOM 719 N N . LYS A 1 93 ? -5.643 5.704 15.744 1.00 93.19 93 LYS A N 1
ATOM 720 C CA . LYS A 1 93 ? -6.959 5.048 15.636 1.00 93.19 93 LYS A CA 1
ATOM 721 C C . LYS A 1 93 ? -8.021 5.913 14.949 1.00 93.19 93 LYS A C 1
ATOM 723 O O . LYS A 1 93 ? -8.914 5.372 14.308 1.00 93.19 93 LYS A O 1
ATOM 728 N N . LYS A 1 94 ? -7.922 7.240 15.083 1.00 94.19 94 LYS A N 1
ATOM 729 C CA . LYS A 1 94 ? -8.825 8.208 14.437 1.00 94.19 94 LYS A CA 1
ATOM 730 C C . LYS A 1 94 ? -8.668 8.248 12.906 1.00 94.19 94 LYS A C 1
ATOM 732 O O . LYS A 1 94 ? -9.633 8.592 12.234 1.00 94.19 94 LYS A O 1
ATOM 737 N N . ASP A 1 95 ? -7.501 7.871 12.376 1.00 95.25 95 ASP A N 1
ATOM 738 C CA . ASP A 1 95 ? -7.174 7.955 10.945 1.00 95.25 95 ASP A CA 1
ATOM 739 C C . ASP A 1 95 ? -7.490 6.642 10.205 1.00 95.25 95 ASP A C 1
ATOM 741 O O . ASP A 1 95 ? -7.711 6.643 8.993 1.00 95.25 95 ASP A O 1
ATOM 745 N N . ILE A 1 96 ? -7.597 5.519 10.932 1.00 94.50 96 ILE A N 1
ATOM 746 C CA . ILE A 1 96 ? -7.911 4.191 10.373 1.00 94.50 96 ILE A CA 1
ATOM 747 C C . ILE A 1 96 ? -9.188 4.189 9.506 1.00 94.50 96 ILE A C 1
ATOM 749 O O . ILE A 1 96 ? -9.149 3.599 8.423 1.00 94.50 96 ILE A O 1
ATOM 753 N N . PRO A 1 97 ? -10.310 4.839 9.889 1.00 93.94 97 PRO A N 1
ATOM 754 C CA . PRO A 1 97 ? -11.498 4.882 9.037 1.00 93.94 97 PRO A CA 1
ATOM 755 C C . PRO A 1 97 ? -11.250 5.579 7.694 1.00 93.94 97 PRO A C 1
ATOM 757 O O . PRO A 1 97 ? -11.679 5.076 6.657 1.00 93.94 97 PRO A O 1
ATOM 760 N N . GLN A 1 98 ? -10.524 6.701 7.692 1.00 94.56 98 GLN A N 1
ATOM 761 C CA . GLN A 1 98 ? -10.192 7.423 6.462 1.00 94.56 98 GLN A CA 1
ATOM 762 C C . GLN A 1 98 ? -9.216 6.619 5.596 1.00 94.56 98 GLN A C 1
ATOM 764 O O . GLN A 1 98 ? -9.405 6.525 4.385 1.00 94.56 98 GLN A O 1
ATOM 769 N N . PHE A 1 99 ? -8.212 5.989 6.213 1.00 95.56 99 PHE A N 1
ATOM 770 C CA . PHE A 1 99 ? -7.297 5.078 5.529 1.00 95.56 99 PHE A CA 1
ATOM 771 C C . PHE A 1 99 ? -8.046 3.929 4.854 1.00 95.56 99 PHE A C 1
ATOM 773 O O . PHE A 1 99 ? -7.797 3.628 3.690 1.00 95.56 99 PHE A O 1
ATOM 780 N N . ARG A 1 100 ? -9.004 3.315 5.553 1.00 94.06 100 ARG A N 1
ATOM 781 C CA . ARG A 1 100 ? -9.830 2.239 5.004 1.00 94.06 100 ARG A CA 1
ATOM 782 C C . ARG A 1 100 ? -10.633 2.689 3.796 1.00 94.06 100 ARG A C 1
ATOM 784 O O . ARG A 1 100 ? -10.654 1.988 2.790 1.00 94.06 100 ARG A O 1
ATOM 791 N N . GLU A 1 101 ? -11.301 3.831 3.893 1.00 93.25 101 GLU A N 1
ATOM 792 C CA . GLU A 1 101 ? -12.083 4.359 2.777 1.00 93.25 101 GLU A CA 1
ATOM 793 C C . GLU A 1 101 ? -11.205 4.642 1.555 1.00 93.25 101 GLU A C 1
ATOM 795 O O . GLU A 1 101 ? -11.596 4.277 0.449 1.00 93.25 101 GLU A O 1
ATOM 800 N N . TRP A 1 102 ? -9.996 5.171 1.764 1.00 94.94 102 TRP A N 1
ATOM 801 C CA . TRP A 1 102 ? -9.006 5.338 0.701 1.00 94.94 102 TRP A CA 1
ATOM 802 C C . TRP A 1 102 ? -8.560 3.999 0.097 1.00 94.94 102 TRP A C 1
ATOM 804 O O . TRP A 1 102 ? -8.618 3.830 -1.112 1.00 94.94 102 TRP A O 1
ATOM 814 N N . VAL A 1 103 ? -8.183 2.993 0.894 1.00 94.62 103 VAL A N 1
ATOM 815 C CA . VAL A 1 103 ? -7.774 1.682 0.343 1.00 94.62 103 VAL A CA 1
ATOM 816 C C . VAL A 1 103 ? -8.895 1.050 -0.490 1.00 94.62 103 VAL A C 1
ATOM 818 O O . VAL A 1 103 ? -8.640 0.457 -1.538 1.00 94.62 103 VAL A O 1
ATOM 821 N N . LEU A 1 104 ? -10.147 1.185 -0.047 1.00 93.00 104 LEU A N 1
ATOM 822 C CA . LEU A 1 104 ? -11.308 0.608 -0.726 1.00 93.00 104 LEU A CA 1
ATOM 823 C C . LEU A 1 104 ? -11.783 1.409 -1.948 1.00 93.00 104 LEU A C 1
ATOM 825 O O . LEU A 1 104 ? -12.579 0.877 -2.727 1.00 93.00 104 LEU A O 1
ATOM 829 N N . SER A 1 105 ? -11.332 2.652 -2.130 1.00 92.31 105 SER A N 1
ATOM 830 C CA . SER A 1 105 ? -11.609 3.456 -3.330 1.00 92.31 105 SER A CA 1
ATOM 831 C C . SER A 1 105 ? -10.627 3.166 -4.474 1.00 92.31 105 SER A C 1
ATOM 833 O O . SER A 1 105 ? -10.921 3.468 -5.639 1.00 92.31 105 SER A O 1
ATOM 835 N N . LEU A 1 106 ? -9.472 2.563 -4.166 1.00 92.94 106 LEU A N 1
ATOM 836 C CA . LEU A 1 106 ? -8.436 2.263 -5.148 1.00 92.94 106 LEU A CA 1
ATOM 837 C C . LEU A 1 106 ? -8.933 1.283 -6.217 1.00 92.94 106 LEU A C 1
ATOM 839 O O . LEU A 1 106 ? -9.569 0.264 -5.947 1.00 92.94 106 LEU A O 1
ATOM 843 N N . GLN A 1 107 ? -8.596 1.602 -7.461 1.00 93.06 107 GLN A N 1
ATOM 844 C CA . GLN A 1 107 ? -8.807 0.753 -8.621 1.00 93.06 107 GLN A CA 1
ATOM 845 C C . GLN A 1 107 ? -7.461 0.248 -9.115 1.00 93.06 107 GLN A C 1
ATOM 847 O O . GLN A 1 107 ? -6.487 1.000 -9.187 1.00 93.06 107 GLN A O 1
ATOM 852 N N . PHE A 1 108 ? -7.432 -1.033 -9.467 1.00 93.50 108 PHE A N 1
ATOM 853 C CA . PHE A 1 108 ? -6.206 -1.758 -9.753 1.00 93.50 108 PHE A CA 1
ATOM 854 C C . PHE A 1 108 ? -6.220 -2.311 -11.171 1.00 93.50 108 PHE A C 1
ATOM 856 O O . PHE A 1 108 ? -7.189 -2.941 -11.602 1.00 93.50 108 PHE A O 1
ATOM 863 N N . LYS A 1 109 ? -5.096 -2.161 -11.866 1.00 95.25 109 LYS A N 1
ATOM 864 C CA . LYS A 1 109 ? -4.792 -2.895 -13.091 1.00 95.25 109 LYS A CA 1
ATOM 865 C C . LYS A 1 109 ? -3.579 -3.781 -12.843 1.00 95.25 109 LYS A C 1
ATOM 867 O O . LYS A 1 109 ? -2.478 -3.277 -12.651 1.00 95.25 109 LYS A O 1
ATOM 872 N N . HIS A 1 110 ? -3.782 -5.097 -12.855 1.00 96.38 110 HIS A N 1
ATOM 873 C CA . HIS A 1 110 ? -2.688 -6.058 -12.713 1.00 96.38 110 HIS A CA 1
ATOM 874 C C . HIS A 1 110 ? -1.633 -5.856 -13.808 1.00 96.38 110 HIS A C 1
ATOM 876 O O . HIS A 1 110 ? -1.975 -5.664 -14.980 1.00 96.38 110 HIS A O 1
ATOM 882 N N . GLN A 1 111 ? -0.360 -5.938 -13.430 1.00 95.25 111 GLN A N 1
ATOM 883 C CA . GLN A 1 111 ? 0.768 -5.749 -14.328 1.00 95.25 111 GLN A CA 1
ATOM 884 C C . GLN A 1 111 ? 1.857 -6.784 -14.059 1.00 95.25 111 GLN A C 1
ATOM 886 O O . GLN A 1 111 ? 2.164 -7.113 -12.919 1.00 95.25 111 GLN A O 1
ATOM 891 N N . ASN A 1 112 ? 2.442 -7.293 -15.140 1.00 94.81 112 ASN A N 1
ATOM 892 C CA . ASN A 1 112 ? 3.615 -8.151 -15.075 1.00 94.81 112 ASN A CA 1
ATOM 893 C C . ASN A 1 112 ? 4.845 -7.326 -15.428 1.00 94.81 112 ASN A C 1
ATOM 895 O O . ASN A 1 112 ? 4.790 -6.494 -16.336 1.00 94.81 112 ASN A O 1
ATOM 899 N N . PHE A 1 113 ? 5.943 -7.613 -14.745 1.00 93.19 113 PHE A N 1
ATOM 900 C CA . PHE A 1 113 ? 7.247 -7.027 -15.008 1.00 93.19 113 PHE A CA 1
ATOM 901 C C . PHE A 1 113 ? 8.243 -8.140 -15.303 1.00 93.19 113 PHE A C 1
ATOM 903 O O . PHE A 1 113 ? 8.136 -9.247 -14.768 1.00 93.19 113 PHE A O 1
ATOM 910 N N . GLU A 1 114 ? 9.208 -7.847 -16.167 1.00 94.38 114 GLU A N 1
ATOM 911 C CA . GLU A 1 114 ? 10.381 -8.699 -16.303 1.00 94.38 114 GLU A CA 1
ATOM 912 C C . GLU A 1 114 ? 11.228 -8.625 -15.026 1.00 94.38 114 GLU A C 1
ATOM 914 O O . GLU A 1 114 ? 11.105 -7.710 -14.206 1.00 94.38 114 GLU A O 1
ATOM 919 N N . LYS A 1 115 ? 12.089 -9.623 -14.823 1.00 90.56 115 LYS A N 1
ATOM 920 C CA . LYS A 1 115 ? 12.946 -9.676 -13.637 1.00 90.56 115 LYS A CA 1
ATOM 921 C C . LYS A 1 115 ? 13.886 -8.466 -13.610 1.00 90.56 115 LYS A C 1
ATOM 923 O O . LYS A 1 115 ? 14.712 -8.333 -14.507 1.00 90.56 115 LYS A O 1
ATOM 928 N N . GLY A 1 116 ? 13.831 -7.684 -12.532 1.00 91.06 116 GLY A N 1
ATOM 929 C CA . GLY A 1 116 ? 14.663 -6.491 -12.352 1.00 91.06 116 GLY A CA 1
ATOM 930 C C . GLY A 1 116 ? 14.051 -5.208 -12.918 1.00 91.06 116 GLY A C 1
ATOM 931 O O . GLY A 1 116 ? 14.691 -4.166 -12.845 1.00 91.06 116 GLY A O 1
ATOM 932 N N . GLU A 1 117 ? 12.836 -5.278 -13.468 1.00 90.94 117 GLU A N 1
ATOM 933 C CA . GLU A 1 117 ? 12.138 -4.145 -14.088 1.00 90.94 117 GLU A CA 1
ATOM 934 C C . GLU A 1 117 ? 10.886 -3.728 -13.297 1.00 90.94 117 GLU A C 1
ATOM 936 O O . GLU A 1 117 ? 10.078 -2.931 -13.777 1.00 90.94 117 GLU A O 1
ATOM 941 N N . SER A 1 118 ? 10.670 -4.282 -12.097 1.00 91.69 118 SER A N 1
ATOM 942 C CA . SER A 1 118 ? 9.526 -3.898 -11.272 1.00 91.69 118 SER A CA 1
ATOM 943 C C . SER A 1 118 ? 9.748 -2.526 -10.620 1.00 91.69 118 SER A C 1
ATOM 945 O O . SER A 1 118 ? 10.893 -2.102 -10.436 1.00 91.69 118 SER A O 1
ATOM 947 N N . PRO A 1 119 ? 8.680 -1.824 -10.197 1.00 90.00 119 PRO A N 1
ATOM 948 C CA . PRO A 1 119 ? 8.828 -0.575 -9.452 1.00 90.00 119 PRO A CA 1
ATOM 949 C C . PRO A 1 119 ? 9.715 -0.712 -8.203 1.00 90.00 119 PRO A C 1
ATOM 951 O O . PRO A 1 119 ? 10.415 0.231 -7.852 1.00 90.00 119 PRO A O 1
ATOM 954 N N . GLY A 1 120 ? 9.740 -1.891 -7.570 1.00 87.06 120 GLY A N 1
ATOM 955 C CA . GLY A 1 120 ? 10.598 -2.177 -6.415 1.00 87.06 120 GLY A CA 1
ATOM 956 C C . GLY A 1 120 ? 12.087 -2.359 -6.739 1.00 87.06 120 GLY A C 1
ATOM 957 O O . GLY A 1 120 ? 12.906 -2.304 -5.827 1.00 87.06 120 GLY A O 1
ATOM 958 N N . ASP A 1 121 ? 12.450 -2.554 -8.010 1.00 86.94 121 ASP A N 1
ATOM 959 C CA . ASP A 1 121 ? 13.845 -2.667 -8.468 1.00 86.94 121 ASP A CA 1
ATOM 960 C C . ASP A 1 121 ? 14.466 -1.297 -8.812 1.00 86.94 121 ASP A C 1
ATOM 962 O O . ASP A 1 121 ? 15.670 -1.185 -9.063 1.00 86.94 121 ASP A O 1
ATOM 966 N N . SER A 1 122 ? 13.651 -0.238 -8.837 1.00 81.06 122 SER A N 1
ATOM 967 C CA . SER A 1 122 ? 14.088 1.121 -9.152 1.00 81.06 122 SER A CA 1
ATOM 968 C C . SER A 1 122 ? 14.670 1.830 -7.927 1.00 81.06 122 SER A C 1
ATOM 970 O O . SER A 1 122 ? 14.186 1.690 -6.808 1.00 81.06 122 SER A O 1
ATOM 972 N N . ASN A 1 123 ? 15.703 2.650 -8.141 1.00 75.44 123 ASN A N 1
ATOM 973 C CA . ASN A 1 123 ? 16.223 3.525 -7.091 1.00 75.44 123 ASN A CA 1
ATOM 974 C C . ASN A 1 123 ? 15.370 4.791 -6.971 1.00 75.44 123 ASN A C 1
ATOM 976 O O . ASN A 1 123 ? 15.191 5.512 -7.954 1.00 75.44 123 ASN A O 1
ATOM 980 N N . GLY A 1 124 ? 14.972 5.113 -5.742 1.00 76.56 124 GLY A N 1
ATOM 981 C CA . GLY A 1 124 ? 14.167 6.291 -5.426 1.00 76.56 124 GLY A CA 1
ATOM 982 C C . GLY A 1 124 ? 12.687 5.959 -5.238 1.00 76.56 124 GLY A C 1
ATOM 983 O O . GLY A 1 124 ? 12.284 4.806 -5.337 1.00 76.56 124 GLY A O 1
ATOM 984 N N . GLY A 1 125 ? 11.900 6.991 -4.942 1.00 86.00 125 GLY A N 1
ATOM 985 C CA . GLY A 1 125 ? 10.487 6.852 -4.598 1.00 86.00 125 GLY A CA 1
ATOM 986 C C . GLY A 1 125 ? 10.233 6.594 -3.113 1.00 86.00 125 GLY A C 1
ATOM 987 O O . GLY A 1 125 ? 11.160 6.437 -2.312 1.00 86.00 125 GLY A O 1
ATOM 988 N N . ASP A 1 126 ? 8.952 6.568 -2.771 1.00 91.25 126 ASP A N 1
ATOM 989 C CA . ASP A 1 126 ? 8.437 6.331 -1.430 1.00 91.25 126 ASP A CA 1
ATOM 990 C C . ASP A 1 126 ? 7.637 5.030 -1.417 1.00 91.25 126 ASP A C 1
ATOM 992 O O . ASP A 1 126 ? 6.695 4.845 -2.188 1.00 91.25 126 ASP A O 1
ATOM 996 N N . ALA A 1 127 ? 8.003 4.120 -0.518 1.00 93.25 127 ALA A N 1
ATOM 997 C CA . ALA A 1 127 ? 7.292 2.870 -0.305 1.00 93.25 127 ALA A CA 1
ATOM 998 C C . ALA A 1 127 ? 6.708 2.827 1.108 1.00 93.25 127 ALA A C 1
ATOM 1000 O O . ALA A 1 127 ? 7.421 3.031 2.092 1.00 93.25 127 ALA A O 1
ATOM 1001 N N . TYR A 1 128 ? 5.415 2.526 1.201 1.00 95.31 128 TYR A N 1
ATOM 1002 C CA . TYR A 1 128 ? 4.656 2.384 2.438 1.00 95.31 128 TYR A CA 1
ATOM 1003 C C . TYR A 1 128 ? 4.152 0.947 2.546 1.00 95.31 128 TYR A C 1
ATOM 1005 O O . TYR A 1 128 ? 3.214 0.550 1.855 1.00 95.31 128 TYR A O 1
ATOM 1013 N N . ASN A 1 129 ? 4.778 0.152 3.410 1.00 95.88 129 ASN A N 1
ATOM 1014 C CA . ASN A 1 129 ? 4.318 -1.190 3.744 1.00 95.88 129 ASN A CA 1
ATOM 1015 C C . ASN A 1 129 ? 3.302 -1.110 4.887 1.00 95.88 129 ASN A C 1
ATOM 1017 O O . ASN A 1 129 ? 3.628 -0.686 5.999 1.00 95.88 129 ASN A O 1
ATOM 1021 N N . PHE A 1 130 ? 2.076 -1.538 4.605 1.00 96.81 130 PHE A N 1
ATOM 1022 C CA . PHE A 1 130 ? 0.987 -1.592 5.567 1.00 96.81 130 PHE A CA 1
ATOM 1023 C C . PHE A 1 130 ? 0.838 -3.010 6.090 1.00 96.81 130 PHE A C 1
ATOM 1025 O O . PHE A 1 130 ? 0.756 -3.959 5.312 1.00 96.81 130 PHE A O 1
ATOM 1032 N N . ARG A 1 131 ? 0.772 -3.149 7.414 1.00 96.06 131 ARG A N 1
ATOM 1033 C CA . ARG A 1 131 ? 0.430 -4.407 8.083 1.00 96.06 131 ARG A CA 1
ATOM 1034 C C . ARG A 1 131 ? -0.799 -4.179 8.934 1.00 96.06 131 ARG A C 1
ATOM 1036 O O . ARG A 1 131 ? -0.749 -3.460 9.935 1.00 96.06 131 ARG A O 1
ATOM 1043 N N . ILE A 1 132 ? -1.893 -4.784 8.509 1.00 94.56 132 ILE A N 1
ATOM 1044 C CA . ILE A 1 132 ? -3.206 -4.653 9.118 1.00 94.56 132 ILE A CA 1
ATOM 1045 C C . ILE A 1 132 ? -3.483 -5.946 9.872 1.00 94.56 132 ILE A C 1
ATOM 1047 O O . ILE A 1 132 ? -3.390 -7.038 9.310 1.00 94.56 132 ILE A O 1
ATOM 1051 N N . SER A 1 133 ? -3.771 -5.825 11.165 1.00 86.06 133 SER A N 1
ATOM 1052 C CA . SER A 1 133 ? -4.030 -6.974 12.031 1.00 86.06 133 SER A CA 1
ATOM 1053 C C . SER A 1 133 ? -5.491 -6.981 12.481 1.00 86.06 133 SER A C 1
ATOM 1055 O O . SER A 1 133 ? -5.894 -6.124 13.269 1.00 86.06 133 SER A O 1
ATOM 1057 N N . ASN A 1 134 ? -6.258 -7.961 11.996 1.00 78.31 134 ASN A N 1
ATOM 1058 C CA . ASN A 1 134 ? -7.491 -8.459 12.616 1.00 78.31 134 ASN A CA 1
ATOM 1059 C C . ASN A 1 134 ? -7.400 -10.000 12.750 1.00 78.31 134 ASN A C 1
ATOM 1061 O O . ASN A 1 134 ? -6.304 -10.513 12.979 1.00 78.31 134 ASN A O 1
ATOM 1065 N N . ASP A 1 135 ? -8.510 -10.727 12.589 1.00 70.56 135 ASP A N 1
ATOM 1066 C CA . ASP A 1 135 ? -8.566 -12.194 12.483 1.00 70.56 135 ASP A CA 1
ATOM 1067 C C . ASP A 1 135 ? -7.692 -12.781 11.352 1.00 70.56 135 ASP A C 1
ATOM 1069 O O . ASP A 1 135 ? -7.204 -13.906 11.464 1.00 70.56 135 ASP A O 1
ATOM 1073 N N . ALA A 1 136 ? -7.459 -12.022 10.276 1.00 76.94 136 ALA A N 1
ATOM 1074 C CA . ALA A 1 136 ? -6.570 -12.353 9.170 1.00 76.94 136 ALA A CA 1
ATOM 1075 C C . ALA A 1 136 ? -5.570 -11.212 8.919 1.00 76.94 136 ALA A C 1
ATOM 1077 O O . ALA A 1 136 ? -5.906 -10.029 8.896 1.00 76.94 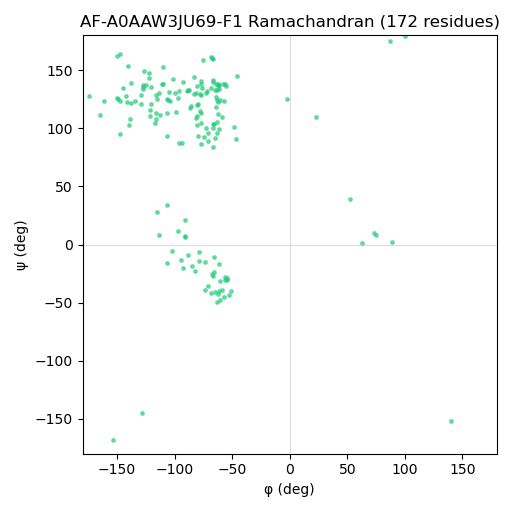136 ALA A O 1
ATOM 1078 N N . GLN A 1 137 ? -4.301 -11.554 8.713 1.00 86.31 137 GLN A N 1
ATOM 1079 C CA . GLN A 1 137 ? -3.290 -10.536 8.455 1.00 86.31 137 GLN A CA 1
ATOM 1080 C C . GLN A 1 137 ? -3.332 -10.098 6.987 1.00 86.31 137 GLN A C 1
ATOM 1082 O O . GLN A 1 137 ? -3.075 -10.906 6.097 1.00 86.31 137 GLN A O 1
ATOM 1087 N N . LEU A 1 138 ? -3.578 -8.809 6.741 1.00 93.06 138 LEU A N 1
ATOM 1088 C CA . LEU A 1 138 ? -3.447 -8.198 5.417 1.00 93.06 138 LEU A CA 1
ATOM 1089 C C . LEU A 1 138 ? -2.160 -7.370 5.368 1.00 93.06 138 LEU A C 1
ATOM 1091 O O . LEU A 1 138 ? -1.958 -6.471 6.189 1.00 93.06 138 LEU A O 1
ATOM 1095 N N . ASN A 1 139 ? -1.289 -7.671 4.404 1.00 95.75 139 ASN A N 1
ATOM 1096 C CA . ASN A 1 139 ? -0.044 -6.941 4.182 1.00 95.75 139 ASN A CA 1
ATOM 1097 C C . ASN A 1 139 ? 0.073 -6.547 2.711 1.00 95.75 139 ASN A C 1
ATOM 1099 O O . ASN A 1 139 ? -0.016 -7.419 1.853 1.00 95.75 139 ASN A O 1
ATOM 1103 N N . PHE A 1 140 ? 0.326 -5.275 2.424 1.00 96.94 140 PHE A N 1
ATOM 1104 C CA . PHE A 1 140 ? 0.575 -4.787 1.065 1.00 96.94 140 PHE A CA 1
ATOM 1105 C C . PHE A 1 140 ? 1.512 -3.579 1.094 1.00 96.94 140 PHE A C 1
ATOM 1107 O O . PHE A 1 140 ? 1.679 -2.937 2.137 1.00 96.94 140 PHE A O 1
ATOM 1114 N N . THR A 1 141 ? 2.121 -3.259 -0.044 1.00 96.12 141 THR A N 1
ATOM 1115 C CA . THR A 1 141 ? 3.040 -2.123 -0.171 1.00 96.12 141 THR A CA 1
ATOM 1116 C C . THR A 1 141 ? 2.529 -1.149 -1.222 1.00 96.12 141 THR A C 1
ATOM 1118 O O . THR A 1 141 ? 2.370 -1.527 -2.377 1.00 96.12 141 THR A O 1
ATOM 1121 N N . TYR A 1 142 ? 2.289 0.102 -0.832 1.00 95.06 142 TYR A N 1
ATOM 1122 C CA . TYR A 1 142 ? 2.058 1.208 -1.762 1.00 95.06 142 TYR A CA 1
ATOM 1123 C C . TYR A 1 142 ? 3.393 1.826 -2.161 1.00 95.06 142 TYR A C 1
ATOM 1125 O O . TYR A 1 142 ? 4.223 2.087 -1.293 1.00 95.06 142 TYR A O 1
ATOM 1133 N N . ILE A 1 143 ? 3.599 2.062 -3.453 1.00 93.12 143 ILE A N 1
ATOM 1134 C CA . ILE A 1 143 ? 4.859 2.562 -4.005 1.00 93.12 143 ILE A CA 1
ATOM 1135 C C . ILE A 1 143 ? 4.569 3.765 -4.902 1.00 93.12 143 ILE A C 1
ATOM 1137 O O . ILE A 1 143 ? 3.846 3.652 -5.895 1.00 93.12 143 ILE A O 1
ATOM 1141 N N . ASP A 1 144 ? 5.166 4.902 -4.561 1.00 90.12 144 ASP A N 1
ATOM 1142 C CA . ASP A 1 144 ? 5.191 6.124 -5.357 1.00 90.12 144 ASP A CA 1
ATOM 1143 C C . ASP A 1 144 ? 6.583 6.314 -5.962 1.00 90.12 144 ASP A C 1
ATOM 1145 O O . ASP A 1 144 ? 7.556 6.546 -5.250 1.00 90.12 144 ASP A O 1
ATOM 1149 N N . ILE A 1 145 ? 6.680 6.215 -7.287 1.00 85.88 145 ILE A N 1
ATOM 1150 C CA . ILE A 1 145 ? 7.943 6.388 -8.019 1.00 85.88 145 ILE A CA 1
ATOM 1151 C C . ILE A 1 145 ? 8.113 7.806 -8.597 1.00 85.88 145 ILE A C 1
ATOM 1153 O O . ILE A 1 145 ? 8.991 8.033 -9.429 1.00 85.88 145 ILE A O 1
ATOM 1157 N N . GLY A 1 146 ? 7.274 8.771 -8.199 1.00 79.19 146 GLY A N 1
ATOM 1158 C CA . GLY A 1 146 ? 7.429 10.192 -8.530 1.00 79.19 146 GLY A CA 1
ATOM 1159 C C . GLY A 1 146 ? 7.104 10.582 -9.979 1.00 79.19 146 GLY A C 1
ATOM 1160 O O . GLY A 1 146 ? 7.388 11.706 -10.386 1.00 79.19 146 GLY A O 1
ATOM 1161 N N . ASN A 1 147 ? 6.517 9.683 -10.777 1.00 76.25 147 ASN A N 1
ATOM 1162 C CA . ASN A 1 147 ? 6.149 9.929 -12.181 1.00 76.25 147 ASN A CA 1
ATOM 1163 C C . ASN A 1 147 ? 4.628 9.886 -12.430 1.00 76.25 147 ASN A C 1
ATOM 1165 O O . ASN A 1 147 ? 4.192 9.554 -13.532 1.00 76.25 147 ASN A O 1
ATOM 1169 N N . ASN A 1 148 ? 3.836 10.209 -11.401 1.00 79.75 148 ASN A N 1
ATOM 1170 C CA . ASN A 1 148 ? 2.371 10.095 -11.350 1.00 79.75 148 ASN A CA 1
ATOM 1171 C C . ASN A 1 148 ? 1.819 8.664 -11.472 1.00 79.75 148 ASN A C 1
ATOM 1173 O O . ASN A 1 148 ? 0.602 8.490 -11.460 1.00 79.75 148 ASN A O 1
ATOM 1177 N N . ASN A 1 149 ? 2.674 7.642 -11.587 1.00 87.12 149 ASN A N 1
ATOM 1178 C CA . ASN A 1 149 ? 2.244 6.257 -11.455 1.00 87.12 149 ASN A CA 1
ATOM 1179 C C . ASN A 1 149 ? 2.491 5.780 -10.029 1.00 87.12 149 ASN A C 1
ATOM 1181 O O . ASN A 1 149 ? 3.592 5.916 -9.489 1.00 87.12 149 ASN A O 1
ATOM 1185 N N . HIS A 1 150 ? 1.467 5.152 -9.470 1.00 92.25 150 HIS A N 1
ATOM 1186 C CA . HIS A 1 150 ? 1.508 4.552 -8.150 1.00 92.25 150 HIS A CA 1
ATOM 1187 C C . HIS A 1 150 ? 1.167 3.073 -8.267 1.00 92.25 150 HIS A C 1
ATOM 1189 O O . HIS A 1 150 ? 0.327 2.681 -9.083 1.00 92.25 150 HIS A O 1
ATOM 1195 N N . TYR A 1 151 ? 1.820 2.250 -7.459 1.00 94.38 151 TYR A N 1
ATOM 1196 C CA . TYR A 1 151 ? 1.678 0.802 -7.525 1.00 94.38 151 TYR A CA 1
ATOM 1197 C C . TYR A 1 151 ? 1.325 0.221 -6.167 1.00 94.38 151 TYR A C 1
ATOM 1199 O O . TYR A 1 151 ? 1.749 0.729 -5.131 1.00 94.38 151 TYR A O 1
ATOM 1207 N N . ILE A 1 152 ? 0.586 -0.883 -6.194 1.00 96.25 152 ILE A N 1
ATOM 1208 C CA . ILE A 1 152 ? 0.492 -1.819 -5.082 1.00 96.25 152 ILE A CA 1
ATOM 1209 C C . ILE A 1 152 ? 1.310 -3.060 -5.426 1.00 96.25 152 ILE A C 1
ATOM 1211 O O . ILE A 1 152 ? 1.127 -3.656 -6.490 1.00 96.25 152 ILE A O 1
ATOM 1215 N N . GLU A 1 153 ? 2.157 -3.474 -4.494 1.00 96.31 153 GLU A N 1
ATOM 1216 C CA . GLU A 1 153 ? 2.625 -4.852 -4.398 1.00 96.31 153 GLU A CA 1
ATOM 1217 C C . GLU A 1 153 ? 1.771 -5.578 -3.349 1.00 96.31 153 GLU A C 1
ATOM 1219 O O . GLU A 1 153 ? 1.579 -5.091 -2.229 1.00 96.31 153 GLU A O 1
ATOM 1224 N N . PHE A 1 154 ? 1.193 -6.709 -3.751 1.00 96.19 154 PHE A N 1
ATOM 1225 C CA . PHE A 1 154 ? 0.374 -7.557 -2.892 1.00 96.19 154 PHE A CA 1
ATOM 1226 C C . PHE A 1 154 ? 0.539 -9.023 -3.298 1.00 96.19 154 PHE A C 1
ATOM 1228 O O . PHE A 1 154 ? 0.307 -9.381 -4.455 1.00 96.19 154 PHE A O 1
ATOM 1235 N N . GLU A 1 155 ? 0.939 -9.867 -2.342 1.00 93.50 155 GLU A N 1
ATOM 1236 C CA . GLU A 1 155 ? 1.186 -11.306 -2.535 1.00 93.50 155 GLU A CA 1
ATOM 1237 C C . GLU A 1 155 ? 2.136 -11.630 -3.707 1.00 93.50 155 GLU A C 1
ATOM 1239 O O . GLU A 1 155 ? 1.925 -12.581 -4.465 1.00 93.50 155 GLU A O 1
ATOM 1244 N N . GLY A 1 156 ? 3.190 -10.830 -3.894 1.00 92.44 156 GLY A N 1
ATOM 1245 C CA . GLY A 1 156 ? 4.166 -11.000 -4.971 1.00 92.44 156 GLY A CA 1
ATOM 1246 C C . GLY A 1 156 ? 3.665 -10.569 -6.351 1.00 92.44 156 GLY A C 1
ATOM 1247 O O . GLY A 1 156 ? 4.343 -10.819 -7.349 1.00 92.44 156 GLY A O 1
ATOM 1248 N N . LYS A 1 157 ? 2.486 -9.944 -6.435 1.00 95.88 157 LYS A N 1
ATOM 1249 C CA . LYS A 1 157 ? 1.902 -9.416 -7.673 1.00 95.88 157 LYS A CA 1
ATOM 1250 C C . LYS A 1 157 ? 1.897 -7.899 -7.663 1.00 95.88 157 LYS A C 1
ATOM 1252 O O . LYS A 1 157 ? 1.787 -7.268 -6.614 1.00 95.88 157 LYS A O 1
ATOM 1257 N N . TRP A 1 158 ? 1.943 -7.333 -8.862 1.00 96.56 158 TRP A N 1
ATOM 1258 C CA . TRP A 1 158 ? 1.989 -5.896 -9.068 1.00 96.56 158 TRP A CA 1
ATOM 1259 C C . TRP A 1 158 ? 0.696 -5.377 -9.677 1.00 96.56 158 TRP A C 1
ATOM 1261 O O . TRP A 1 158 ? 0.136 -5.960 -10.610 1.00 96.56 158 TRP A O 1
ATOM 1271 N N . TYR A 1 159 ? 0.248 -4.237 -9.168 1.00 96.12 159 TYR A N 1
ATOM 1272 C CA . TYR A 1 159 ? -0.961 -3.573 -9.620 1.00 96.12 159 TYR A CA 1
ATOM 1273 C C . TYR A 1 159 ? -0.690 -2.085 -9.793 1.00 96.12 159 TYR A C 1
ATOM 1275 O O . TYR A 1 159 ? -0.288 -1.413 -8.848 1.00 96.12 159 TYR A O 1
ATOM 1283 N N . LEU A 1 160 ? -0.942 -1.560 -10.988 1.00 94.75 160 LEU A N 1
ATOM 1284 C CA . LEU A 1 160 ? -0.994 -0.124 -11.227 1.00 94.75 160 LEU A CA 1
ATOM 1285 C C . LEU A 1 160 ? -2.282 0.432 -10.614 1.00 94.75 160 LEU A C 1
ATOM 1287 O O . LEU A 1 160 ? -3.370 -0.091 -10.880 1.00 94.75 160 LEU A O 1
ATOM 1291 N N . ILE A 1 161 ? -2.164 1.498 -9.829 1.00 94.00 161 ILE A N 1
ATOM 1292 C CA . ILE A 1 161 ? -3.307 2.249 -9.317 1.00 94.00 161 ILE A CA 1
ATOM 1293 C C . ILE A 1 161 ? -3.802 3.168 -10.433 1.00 94.00 161 ILE A C 1
ATOM 1295 O O . ILE A 1 161 ? -3.058 4.000 -10.945 1.00 94.00 161 ILE A O 1
ATOM 1299 N N . THR A 1 162 ? -5.064 3.008 -10.823 1.00 92.19 162 THR A N 1
ATOM 1300 C CA . THR A 1 162 ? -5.693 3.818 -11.882 1.00 92.19 162 THR A CA 1
ATOM 1301 C C . THR A 1 162 ? -6.614 4.907 -11.334 1.00 92.19 162 THR A C 1
ATOM 1303 O O . THR A 1 162 ? -7.142 5.717 -12.098 1.00 92.19 162 THR A O 1
ATOM 1306 N N . THR A 1 163 ? -6.834 4.928 -10.019 1.00 88.12 163 THR A N 1
ATOM 1307 C CA . THR A 1 163 ? -7.521 6.026 -9.333 1.00 88.12 163 THR A CA 1
ATOM 1308 C C . THR A 1 163 ? -6.564 7.210 -9.184 1.00 88.12 163 THR A C 1
ATOM 1310 O O . THR A 1 163 ? -5.396 7.023 -8.867 1.00 88.12 163 THR A O 1
ATOM 1313 N N . HIS A 1 164 ? -7.064 8.433 -9.359 1.00 78.88 164 HIS A N 1
ATOM 1314 C CA . HIS A 1 164 ? -6.284 9.669 -9.186 1.00 78.88 164 HIS A CA 1
ATOM 1315 C C . HIS A 1 164 ? -6.370 10.222 -7.751 1.00 78.88 164 HIS A C 1
ATOM 1317 O O . HIS A 1 164 ? -6.186 11.417 -7.524 1.00 78.88 164 HIS A O 1
ATOM 1323 N N . GLU A 1 165 ? -6.725 9.376 -6.783 1.00 79.50 165 GLU A N 1
ATOM 1324 C CA . GLU A 1 165 ? -6.826 9.784 -5.386 1.00 79.50 165 GLU A CA 1
ATOM 1325 C C . GLU A 1 165 ? -5.435 9.897 -4.781 1.00 79.50 165 GLU A C 1
ATOM 1327 O O . GLU A 1 165 ? -4.624 8.973 -4.851 1.00 79.50 165 GLU A O 1
ATOM 1332 N N . ARG A 1 166 ? -5.176 11.048 -4.163 1.00 82.25 166 ARG A N 1
ATOM 1333 C CA . ARG A 1 166 ? -3.937 11.285 -3.437 1.00 82.25 166 ARG A CA 1
ATOM 1334 C C . ARG A 1 166 ? -3.884 10.374 -2.213 1.00 82.25 166 ARG A C 1
ATOM 1336 O O . ARG A 1 166 ? -4.898 10.181 -1.540 1.00 82.25 166 ARG A O 1
ATOM 1343 N N . ILE A 1 167 ? -2.697 9.858 -1.907 1.00 87.75 167 ILE A N 1
ATOM 1344 C CA . ILE A 1 167 ? -2.450 9.199 -0.625 1.00 87.75 167 ILE A CA 1
ATOM 1345 C C . ILE A 1 167 ? -2.821 10.160 0.529 1.00 87.75 167 ILE A C 1
ATOM 1347 O O . ILE A 1 167 ? -2.518 11.355 0.441 1.00 87.75 167 ILE A O 1
ATOM 1351 N N . PRO A 1 168 ? -3.517 9.689 1.580 1.00 91.31 168 PRO A N 1
ATOM 1352 C CA . PRO A 1 168 ? -3.940 10.549 2.677 1.00 91.31 168 PRO A CA 1
ATOM 1353 C C . PRO A 1 168 ? -2.788 11.304 3.347 1.00 91.31 168 PRO A C 1
ATOM 1355 O O . PRO A 1 168 ? -1.746 10.718 3.635 1.00 91.31 168 PRO A O 1
ATOM 1358 N N . ASP A 1 169 ? -3.003 12.586 3.661 1.00 90.00 169 ASP A N 1
ATOM 1359 C CA . ASP A 1 169 ? -1.939 13.464 4.165 1.00 90.00 169 ASP A CA 1
ATOM 1360 C C . ASP A 1 169 ? -1.312 12.975 5.481 1.00 90.00 169 ASP A C 1
ATOM 1362 O O . ASP A 1 169 ? -0.115 13.134 5.685 1.00 90.00 169 ASP A O 1
ATOM 1366 N N . PHE A 1 170 ? -2.084 12.306 6.344 1.00 88.12 170 PHE A N 1
ATOM 1367 C CA . PHE A 1 170 ? -1.588 11.746 7.610 1.00 88.12 170 PHE A CA 1
ATOM 1368 C C . PHE A 1 170 ? -0.5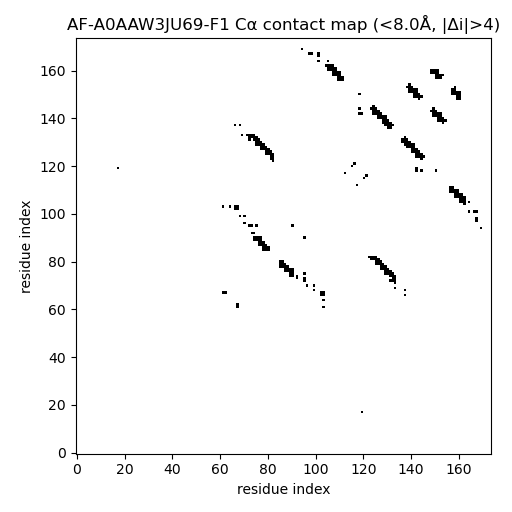67 10.606 7.433 1.00 88.12 170 PHE A C 1
ATOM 1370 O O . PHE A 1 170 ? 0.046 10.168 8.407 1.00 88.12 170 PHE A O 1
ATOM 1377 N N . LEU A 1 171 ? -0.395 10.083 6.212 1.00 87.25 171 LEU A N 1
ATOM 1378 C CA . LEU A 1 171 ? 0.655 9.113 5.897 1.00 87.25 171 LEU A CA 1
ATOM 1379 C C . LEU A 1 171 ? 2.000 9.784 5.615 1.00 87.25 171 LEU A C 1
ATOM 1381 O O . LEU A 1 171 ? 3.034 9.140 5.806 1.00 87.25 171 LEU A O 1
ATOM 1385 N N . TYR A 1 172 ? 2.007 11.061 5.223 1.00 81.19 172 TYR A N 1
ATOM 1386 C CA . TYR A 1 172 ? 3.223 11.866 5.205 1.00 81.19 172 TYR A CA 1
ATOM 1387 C C . TYR A 1 172 ? 3.565 12.223 6.647 1.00 81.19 172 TYR A C 1
ATOM 1389 O O . TYR A 1 172 ? 3.045 13.166 7.237 1.00 81.19 172 TYR A O 1
ATOM 1397 N N . ASN A 1 173 ? 4.390 11.381 7.253 1.00 63.94 173 ASN A N 1
ATOM 1398 C CA . ASN A 1 173 ? 4.872 11.601 8.600 1.00 63.94 173 ASN A CA 1
ATOM 1399 C C . ASN A 1 173 ? 6.218 12.321 8.489 1.00 63.94 173 ASN A C 1
ATOM 1401 O O . ASN A 1 173 ? 7.253 11.649 8.429 1.00 63.94 173 ASN A O 1
ATOM 1405 N N . ASP A 1 174 ? 6.183 13.653 8.423 1.00 53.59 174 ASP A N 1
ATOM 1406 C CA . AS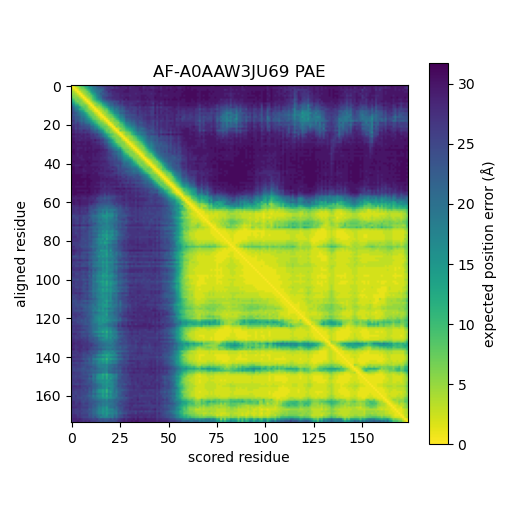P A 1 174 ? 7.378 14.511 8.492 1.00 53.59 174 ASP A CA 1
ATOM 1407 C C . ASP A 1 174 ? 8.196 14.243 9.777 1.00 53.59 174 ASP A C 1
ATOM 1409 O O . ASP A 1 174 ? 7.614 13.886 1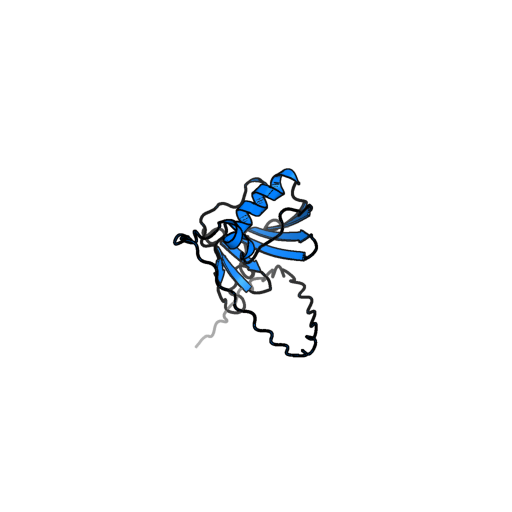0.833 1.00 53.59 174 ASP A O 1
#